Protein AF-A0A2L2XHD7-F1 (afdb_monomer)

Structure (mmCIF, N/CA/C/O backbone):
data_AF-A0A2L2XHD7-F1
#
_entry.id   AF-A0A2L2XHD7-F1
#
loop_
_atom_site.group_PDB
_atom_site.id
_atom_site.type_symbol
_atom_site.label_atom_id
_atom_site.label_alt_id
_atom_site.label_comp_id
_atom_site.label_asym_id
_atom_site.label_entity_id
_atom_site.label_seq_id
_atom_site.pdbx_PDB_ins_code
_atom_site.Cartn_x
_atom_site.Cartn_y
_atom_site.Cartn_z
_atom_site.occupancy
_atom_site.B_iso_or_equiv
_atom_site.auth_seq_id
_atom_site.auth_comp_id
_atom_site.auth_asym_id
_atom_site.auth_atom_id
_atom_site.pdbx_PDB_model_num
ATOM 1 N N . MET A 1 1 ? -25.735 44.513 -2.694 1.00 56.16 1 MET A N 1
ATOM 2 C CA . MET A 1 1 ? -25.206 43.371 -1.917 1.00 56.16 1 MET A CA 1
ATOM 3 C C . MET A 1 1 ? -23.896 42.851 -2.521 1.00 56.16 1 MET A C 1
ATOM 5 O O . MET A 1 1 ? -23.869 41.774 -3.087 1.00 56.16 1 MET A O 1
ATOM 9 N N . LYS A 1 2 ? -22.798 43.617 -2.428 1.00 61.91 2 LYS A N 1
ATOM 10 C CA . LYS A 1 2 ? -21.473 43.243 -2.989 1.00 61.91 2 LYS A CA 1
ATOM 11 C C . LYS A 1 2 ? -20.540 42.572 -1.965 1.00 61.91 2 LYS A C 1
ATOM 13 O O . LYS A 1 2 ? -19.404 42.230 -2.272 1.00 61.91 2 LYS A O 1
ATOM 18 N N . TYR A 1 3 ? -21.004 42.451 -0.722 1.00 63.94 3 TYR A N 1
ATOM 19 C CA . TYR A 1 3 ? -20.239 41.901 0.397 1.00 63.94 3 TYR A CA 1
ATOM 20 C C . TYR A 1 3 ? -20.342 40.370 0.457 1.00 63.94 3 TYR A C 1
ATOM 22 O O . TYR A 1 3 ? -19.353 39.693 0.715 1.00 63.94 3 TYR A O 1
ATOM 30 N N . MET A 1 4 ? -21.507 39.823 0.095 1.00 62.03 4 MET A N 1
ATOM 31 C CA . MET A 1 4 ? -21.753 38.378 0.102 1.00 62.03 4 MET A CA 1
ATOM 32 C C . MET A 1 4 ? -20.974 37.644 -0.998 1.00 62.03 4 MET A C 1
ATOM 34 O O . MET A 1 4 ? -20.493 36.546 -0.751 1.00 62.03 4 MET A O 1
ATOM 38 N N . GLU A 1 5 ? -20.742 38.264 -2.162 1.00 64.56 5 GLU A N 1
ATOM 39 C CA . GLU A 1 5 ? -19.880 37.689 -3.212 1.00 64.56 5 GLU A CA 1
ATOM 40 C C . GLU A 1 5 ? -18.412 37.584 -2.780 1.00 64.56 5 GLU A C 1
ATOM 42 O O . GLU A 1 5 ? -17.729 36.628 -3.138 1.00 64.56 5 GLU A O 1
ATOM 47 N N . LYS A 1 6 ? -17.915 38.540 -1.982 1.00 66.94 6 LYS A N 1
ATOM 48 C CA . LYS A 1 6 ? -16.539 38.501 -1.463 1.00 66.94 6 LYS A CA 1
ATOM 49 C C . LYS A 1 6 ? -16.358 37.368 -0.460 1.00 66.94 6 LYS A C 1
ATOM 51 O O . LYS A 1 6 ? -15.369 36.648 -0.546 1.00 66.94 6 LYS A O 1
ATOM 56 N N . ILE A 1 7 ? -17.335 37.182 0.430 1.00 71.88 7 ILE A N 1
ATOM 57 C CA . ILE A 1 7 ? -17.341 36.064 1.379 1.00 71.88 7 ILE A CA 1
ATOM 58 C C . ILE A 1 7 ? -17.407 34.743 0.613 1.00 71.88 7 ILE A C 1
ATOM 60 O O . ILE A 1 7 ? -16.583 33.869 0.851 1.00 71.88 7 ILE A O 1
ATOM 64 N N . PHE A 1 8 ? -18.306 34.619 -0.368 1.00 62.62 8 PHE A N 1
ATOM 65 C CA . PHE A 1 8 ? -18.425 33.397 -1.165 1.00 62.62 8 PHE A CA 1
ATOM 66 C C . PHE A 1 8 ? -17.130 33.068 -1.917 1.00 62.62 8 PHE A C 1
ATOM 68 O O . PHE A 1 8 ? -16.703 31.919 -1.931 1.00 62.62 8 PHE A O 1
ATOM 75 N N . ARG A 1 9 ? -16.447 34.076 -2.476 1.00 63.53 9 ARG A N 1
ATOM 76 C CA . ARG A 1 9 ? -15.162 33.909 -3.170 1.00 63.53 9 ARG A CA 1
ATOM 77 C C . ARG A 1 9 ? -14.031 33.494 -2.225 1.00 63.53 9 ARG A C 1
ATOM 79 O O . ARG A 1 9 ? -13.195 32.673 -2.592 1.00 63.53 9 ARG A O 1
ATOM 86 N N . GLN A 1 10 ? -14.022 34.029 -1.008 1.00 62.66 10 GLN A N 1
ATOM 87 C CA . GLN A 1 10 ? -13.012 33.724 0.002 1.00 62.66 10 GLN A CA 1
ATOM 88 C C . GLN A 1 10 ? -13.215 32.331 0.612 1.00 62.66 10 GLN A C 1
ATOM 90 O O . GLN A 1 10 ? -12.263 31.563 0.726 1.00 62.66 10 GLN A O 1
ATOM 95 N N . VAL A 1 11 ? -14.460 31.951 0.897 1.00 67.06 11 VAL A N 1
ATOM 96 C CA . VAL A 1 11 ? -14.804 30.608 1.380 1.00 67.06 11 VAL A CA 1
ATOM 97 C C . VAL A 1 11 ? -14.599 29.566 0.273 1.00 67.06 11 VAL A C 1
ATOM 99 O O . VAL A 1 11 ? -14.012 28.522 0.531 1.00 67.06 11 VAL A O 1
ATOM 102 N N . ALA A 1 12 ? -14.944 29.874 -0.983 1.00 67.12 12 ALA A N 1
ATOM 103 C CA . ALA A 1 12 ? -14.640 29.010 -2.127 1.00 67.12 12 ALA A CA 1
ATOM 104 C C . ALA A 1 12 ? -13.128 28.797 -2.316 1.00 67.12 12 ALA A C 1
ATOM 106 O O . ALA A 1 12 ? -12.717 27.686 -2.628 1.00 67.12 12 ALA A O 1
ATOM 107 N N . SER A 1 13 ? -12.291 29.815 -2.067 1.00 59.19 13 SER A N 1
ATOM 108 C CA . SER A 1 13 ? -10.828 29.652 -2.090 1.00 59.19 13 SER A CA 1
ATOM 109 C C . SER A 1 13 ? -10.271 28.842 -0.916 1.00 59.19 13 SER A C 1
ATOM 111 O O . SER A 1 13 ? -9.231 28.216 -1.068 1.00 59.19 13 SER A O 1
ATOM 113 N N . MET A 1 14 ? -10.964 28.811 0.229 1.00 56.47 14 MET A N 1
ATOM 114 C CA . MET A 1 14 ? -10.589 27.967 1.371 1.00 56.47 14 MET A CA 1
ATOM 115 C C . MET A 1 14 ? -11.070 26.517 1.225 1.00 56.47 14 MET A C 1
ATOM 117 O O . MET A 1 14 ? -10.474 25.618 1.807 1.00 56.47 14 MET A O 1
ATOM 121 N N . ILE A 1 15 ? -12.118 26.282 0.430 1.00 58.72 15 ILE A N 1
ATOM 122 C CA . ILE A 1 15 ? -12.615 24.941 0.078 1.00 58.72 15 ILE A CA 1
ATOM 123 C C . ILE A 1 15 ? -11.889 24.388 -1.161 1.00 58.72 15 ILE A C 1
ATOM 125 O O . ILE A 1 15 ? -11.947 23.188 -1.435 1.00 58.72 15 ILE A O 1
ATOM 129 N N . PHE A 1 16 ? -11.158 25.232 -1.898 1.00 49.12 16 PHE A N 1
ATOM 130 C CA . PHE A 1 16 ? -10.293 24.799 -2.989 1.00 49.12 16 PHE A CA 1
ATOM 131 C C . PHE A 1 16 ? -9.056 24.102 -2.414 1.00 49.12 16 PHE A C 1
ATOM 133 O O . PHE A 1 16 ? -7.978 24.681 -2.303 1.00 49.12 16 PHE A O 1
ATOM 140 N N . ILE A 1 17 ? -9.223 22.832 -2.041 1.00 54.72 17 ILE A N 1
ATOM 141 C CA . ILE A 1 17 ? -8.112 21.903 -1.862 1.00 54.72 17 ILE A CA 1
ATOM 142 C C . ILE A 1 17 ? -7.355 21.943 -3.192 1.00 54.72 17 ILE A C 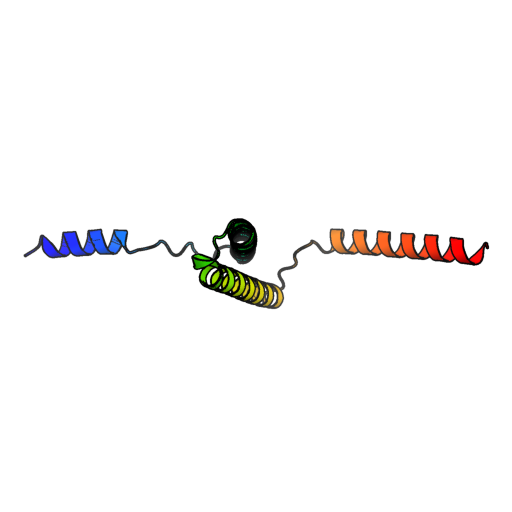1
ATOM 144 O O . ILE A 1 17 ? -7.943 21.576 -4.215 1.00 54.72 17 ILE A O 1
ATOM 148 N N . PRO A 1 18 ? -6.105 22.438 -3.235 1.00 49.41 18 PRO A N 1
ATOM 149 C CA . PRO A 1 18 ? -5.344 22.424 -4.465 1.00 49.41 18 PRO A CA 1
ATOM 150 C C . PRO A 1 18 ? -5.232 20.960 -4.880 1.00 49.41 18 PRO A C 1
ATOM 152 O O . PRO A 1 18 ? -4.551 20.173 -4.223 1.00 49.41 18 PRO A O 1
ATOM 155 N N . GLN A 1 19 ? -5.936 20.581 -5.948 1.00 48.34 19 GLN A N 1
ATOM 156 C CA . GLN A 1 19 ? -5.638 19.356 -6.668 1.00 48.34 19 GLN A CA 1
ATOM 157 C C . GLN A 1 19 ? -4.203 19.532 -7.142 1.00 48.34 19 GLN A C 1
ATOM 159 O O . GLN A 1 19 ? -3.940 20.259 -8.103 1.00 48.34 19 GLN A O 1
ATOM 164 N N . LYS A 1 20 ? -3.266 18.962 -6.375 1.00 49.62 20 LYS A N 1
ATOM 165 C CA . LYS A 1 20 ? -1.849 18.927 -6.717 1.00 49.62 20 LYS A CA 1
ATOM 166 C C . LYS A 1 20 ? -1.820 18.403 -8.154 1.00 49.62 20 LYS A C 1
ATOM 168 O O . LYS A 1 20 ? -2.473 17.387 -8.417 1.00 49.62 20 LYS A O 1
ATOM 173 N N . PRO A 1 21 ? -1.215 19.142 -9.098 1.00 48.25 21 PRO A N 1
ATOM 174 C CA . PRO A 1 21 ? -1.287 18.771 -10.500 1.00 48.25 21 PRO A CA 1
ATOM 175 C C . PRO A 1 21 ? -0.812 17.321 -10.647 1.00 48.25 21 PRO A C 1
ATOM 177 O O . PRO A 1 21 ? -0.049 16.828 -9.817 1.00 48.25 21 PRO A O 1
ATOM 180 N N . VAL A 1 22 ? -1.315 16.632 -11.671 1.00 53.06 22 VAL A N 1
ATOM 181 C CA . VAL A 1 22 ? -1.143 15.195 -11.988 1.00 53.06 22 VAL A CA 1
ATOM 182 C C . VAL A 1 22 ? 0.330 14.839 -12.308 1.00 53.06 22 VAL A C 1
ATOM 184 O O . VAL A 1 22 ? 0.624 13.985 -13.131 1.00 53.06 22 VAL A O 1
ATOM 187 N N . THR A 1 23 ? 1.291 15.546 -11.720 1.00 58.03 23 THR A N 1
ATOM 188 C CA . THR A 1 23 ? 2.638 15.745 -12.243 1.00 58.03 23 THR A CA 1
ATOM 189 C C . THR A 1 23 ? 3.641 14.672 -11.872 1.00 58.03 23 THR A C 1
ATOM 191 O O . THR A 1 23 ? 4.751 14.755 -12.370 1.00 58.03 23 THR A O 1
ATOM 194 N N . ASP A 1 24 ? 3.286 13.641 -11.104 1.00 79.12 24 ASP A N 1
ATOM 195 C CA . ASP A 1 24 ? 4.070 12.404 -11.127 1.00 79.12 24 ASP A CA 1
ATOM 196 C C . ASP A 1 24 ? 3.254 11.223 -10.583 1.00 79.12 24 ASP A C 1
ATOM 198 O O . ASP A 1 24 ? 2.902 11.164 -9.400 1.00 79.12 24 ASP A O 1
ATOM 202 N N . LEU A 1 25 ? 2.926 10.268 -11.456 1.00 84.94 25 LEU A N 1
ATOM 203 C CA . LEU A 1 25 ? 2.256 9.033 -11.055 1.00 84.94 25 LEU A CA 1
ATOM 204 C C . LEU A 1 25 ? 3.105 8.255 -10.039 1.00 84.94 25 LEU A C 1
ATOM 206 O O . LEU A 1 25 ? 2.543 7.623 -9.145 1.00 84.94 25 LEU A O 1
ATOM 210 N N . LEU A 1 26 ? 4.437 8.346 -10.122 1.00 85.94 26 LEU A N 1
ATOM 211 C CA . LEU A 1 26 ? 5.340 7.728 -9.151 1.00 85.94 26 LEU A CA 1
ATOM 212 C C . LEU A 1 26 ? 5.225 8.391 -7.780 1.00 85.94 26 LEU A C 1
ATOM 214 O O . LEU A 1 26 ? 5.130 7.686 -6.778 1.00 85.94 26 LEU A O 1
ATOM 218 N N . TYR A 1 27 ? 5.135 9.721 -7.728 1.00 87.81 27 TYR A N 1
ATOM 219 C CA . TYR A 1 27 ? 4.891 10.439 -6.476 1.00 87.81 27 TYR A CA 1
ATOM 220 C C . TYR A 1 27 ? 3.579 9.994 -5.818 1.00 87.81 27 TYR A C 1
ATOM 222 O O . TYR A 1 27 ? 3.546 9.718 -4.624 1.00 87.81 27 TYR A O 1
ATOM 230 N N . MET A 1 28 ? 2.500 9.839 -6.592 1.00 89.38 28 MET A N 1
ATOM 231 C CA . MET A 1 28 ? 1.228 9.340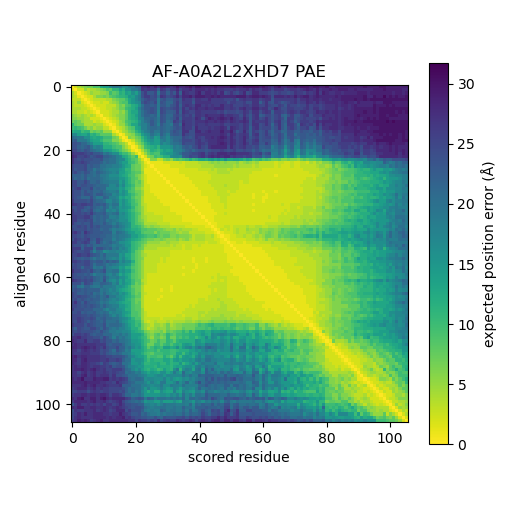 -6.053 1.00 89.38 28 MET A CA 1
ATOM 232 C C . MET A 1 28 ? 1.322 7.902 -5.527 1.00 89.38 28 MET A C 1
ATOM 234 O O . MET A 1 28 ? 0.729 7.580 -4.496 1.00 89.38 28 MET A O 1
ATOM 238 N N . VAL A 1 29 ? 2.039 7.031 -6.243 1.00 91.50 29 VAL A N 1
ATOM 239 C CA . VAL A 1 29 ? 2.300 5.650 -5.811 1.00 91.50 29 VAL A CA 1
ATOM 240 C C . VAL A 1 29 ? 3.057 5.651 -4.484 1.00 91.50 29 VAL A C 1
ATOM 242 O O . VAL A 1 29 ? 2.701 4.889 -3.584 1.00 91.50 29 VAL A O 1
ATOM 245 N N . GLU A 1 30 ? 4.052 6.524 -4.343 1.00 90.94 30 GLU A N 1
ATOM 246 C CA . GLU A 1 30 ? 4.870 6.635 -3.139 1.00 90.94 30 GLU A CA 1
ATOM 247 C C . GLU A 1 30 ? 4.079 7.181 -1.944 1.00 90.94 30 GLU A C 1
ATOM 249 O O . GLU A 1 30 ? 4.109 6.596 -0.862 1.00 90.94 30 GLU A O 1
ATOM 254 N N . GLU A 1 31 ? 3.273 8.223 -2.140 1.00 92.31 31 GLU A N 1
ATOM 255 C CA . GLU A 1 31 ? 2.363 8.730 -1.106 1.00 92.31 31 GLU A CA 1
ATOM 256 C C . GLU A 1 31 ? 1.357 7.655 -0.661 1.00 92.31 31 GLU A C 1
ATOM 258 O O . GLU A 1 31 ? 1.151 7.449 0.536 1.00 92.31 31 GLU A O 1
ATOM 263 N N . CYS A 1 32 ? 0.778 6.890 -1.596 1.00 93.50 32 CYS A N 1
ATOM 264 C CA . CYS A 1 32 ? -0.099 5.766 -1.244 1.00 93.50 32 CYS A CA 1
ATOM 265 C C . CYS A 1 32 ? 0.641 4.661 -0.481 1.00 93.50 32 CYS A C 1
ATOM 267 O O . CYS A 1 32 ? 0.083 4.074 0.449 1.00 93.50 32 CYS A O 1
ATOM 269 N N . ARG A 1 33 ? 1.905 4.390 -0.827 1.00 93.88 33 ARG A N 1
ATOM 270 C CA . ARG A 1 33 ? 2.756 3.441 -0.098 1.00 93.88 33 ARG A CA 1
ATOM 271 C C . ARG A 1 33 ? 2.963 3.901 1.347 1.00 93.88 33 ARG A C 1
ATOM 273 O O . ARG A 1 33 ? 2.825 3.095 2.269 1.00 93.88 33 ARG A O 1
ATOM 280 N N . HIS A 1 34 ? 3.253 5.185 1.552 1.00 95.19 34 HIS A N 1
ATOM 281 C CA . HIS A 1 34 ? 3.378 5.783 2.879 1.00 95.19 34 HIS A CA 1
ATOM 282 C C . HIS A 1 34 ? 2.066 5.726 3.664 1.00 95.19 34 HIS A C 1
ATOM 284 O O . HIS A 1 34 ? 2.078 5.318 4.825 1.00 95.19 34 HIS A O 1
ATOM 290 N N . ALA A 1 35 ? 0.938 6.059 3.035 1.00 93.81 35 ALA A N 1
ATOM 291 C CA . ALA A 1 35 ? -0.379 5.981 3.660 1.00 93.81 35 ALA A CA 1
ATOM 292 C C . ALA A 1 35 ? -0.716 4.550 4.108 1.00 93.81 35 ALA A C 1
ATOM 294 O O . ALA A 1 35 ? -1.202 4.347 5.221 1.00 93.81 35 ALA A O 1
ATOM 295 N N . TRP A 1 36 ? -0.390 3.544 3.290 1.00 95.31 36 TRP A N 1
ATOM 296 C CA . TRP A 1 36 ? -0.584 2.143 3.657 1.00 95.31 36 TRP A CA 1
ATOM 297 C C . TRP A 1 36 ? 0.305 1.724 4.835 1.00 95.31 36 TRP A C 1
ATOM 299 O O . TRP A 1 36 ? -0.167 1.072 5.764 1.00 95.31 36 TRP A O 1
ATOM 309 N N . GLN A 1 37 ? 1.577 2.135 4.847 1.00 96.25 37 GLN A N 1
ATOM 310 C CA . GLN A 1 37 ? 2.473 1.889 5.983 1.00 96.25 37 GLN A CA 1
ATOM 311 C C . GLN A 1 37 ? 2.004 2.580 7.263 1.00 96.25 37 GLN A C 1
ATOM 313 O O . GLN A 1 37 ? 2.127 2.009 8.344 1.00 96.25 37 GLN A O 1
ATOM 318 N N . TYR A 1 38 ? 1.466 3.792 7.149 1.00 95.31 38 TYR A N 1
ATOM 319 C CA . TYR A 1 38 ? 0.898 4.506 8.282 1.00 95.31 38 TYR A CA 1
ATOM 320 C C . TYR A 1 38 ? -0.322 3.770 8.838 1.00 95.31 38 TYR A C 1
ATOM 322 O O . TYR A 1 38 ? -0.370 3.518 10.035 1.00 95.31 38 TYR A O 1
ATOM 330 N N . ALA A 1 39 ? -1.241 3.328 7.974 1.00 94.31 39 ALA A N 1
ATOM 331 C CA . ALA A 1 39 ? -2.404 2.542 8.385 1.00 94.31 39 ALA A CA 1
ATOM 332 C C . ALA A 1 39 ? -2.016 1.217 9.069 1.00 94.31 39 ALA A C 1
ATOM 334 O O . ALA A 1 39 ? -2.685 0.805 10.009 1.00 94.31 39 ALA A O 1
ATOM 335 N N . LYS A 1 40 ? -0.913 0.571 8.654 1.00 95.50 40 LYS A N 1
ATOM 336 C CA . LYS A 1 40 ? -0.370 -0.608 9.358 1.00 95.50 40 LYS A CA 1
ATOM 337 C C . LYS A 1 40 ? 0.086 -0.268 10.776 1.00 95.50 40 LYS A C 1
ATOM 339 O O . LYS A 1 40 ? -0.306 -0.942 11.714 1.00 95.50 40 LYS A O 1
ATOM 344 N N . LYS A 1 41 ? 0.859 0.808 10.939 1.00 95.44 41 LYS A N 1
ATOM 345 C CA . LYS A 1 41 ? 1.306 1.255 12.269 1.00 95.44 41 LYS A CA 1
ATOM 346 C C . LYS A 1 41 ? 0.141 1.676 13.161 1.00 95.44 41 LYS A C 1
ATOM 348 O O . LYS A 1 41 ? 0.173 1.455 14.362 1.00 95.44 41 LYS A O 1
ATOM 353 N N . GLU A 1 42 ? -0.863 2.315 12.572 1.00 94.00 42 GLU A N 1
ATOM 354 C CA . GLU A 1 42 ? -2.087 2.701 13.268 1.00 94.00 42 GLU A CA 1
ATOM 355 C C . GLU A 1 42 ? -2.859 1.464 13.724 1.00 94.00 42 GLU A C 1
ATOM 357 O O . GLU A 1 42 ? -3.323 1.451 14.854 1.00 94.00 42 GLU A O 1
ATOM 362 N N . PHE A 1 43 ? -2.913 0.404 12.910 1.00 94.50 43 PHE A N 1
ATOM 363 C CA . PHE A 1 43 ? -3.506 -0.880 13.296 1.00 94.50 43 PHE A CA 1
ATOM 364 C C . PHE A 1 43 ? -2.780 -1.510 14.489 1.00 94.50 43 PHE A C 1
ATOM 366 O O . PHE A 1 43 ? -3.435 -1.975 15.416 1.00 94.50 43 PHE A O 1
ATOM 373 N N . ASP A 1 44 ? -1.447 -1.455 14.509 1.00 94.31 44 ASP A N 1
ATOM 374 C CA . ASP A 1 44 ? -0.643 -1.997 15.613 1.00 94.31 44 ASP A CA 1
ATOM 375 C C . ASP A 1 44 ? -0.863 -1.255 16.949 1.00 94.31 44 ASP A C 1
ATOM 377 O O . ASP A 1 44 ? -0.632 -1.823 18.014 1.00 94.31 44 ASP A O 1
ATOM 381 N N . MET A 1 45 ? -1.291 0.013 16.907 1.00 93.38 45 MET A N 1
ATOM 382 C CA . MET A 1 45 ? -1.499 0.876 18.084 1.00 93.38 45 MET A CA 1
ATOM 383 C C . MET A 1 45 ? -2.981 1.164 18.377 1.00 93.38 45 MET A C 1
ATOM 385 O O . MET A 1 45 ? -3.293 1.993 19.229 1.00 93.38 45 MET A O 1
ATOM 389 N N . CYS A 1 46 ? -3.890 0.536 17.636 1.00 93.12 46 CYS A N 1
ATOM 390 C CA . CYS A 1 46 ? -5.317 0.829 17.646 1.00 93.12 46 CYS A CA 1
ATOM 391 C C . CYS A 1 46 ? -6.036 0.129 18.807 1.00 93.12 46 CYS A C 1
ATOM 393 O O . CYS A 1 46 ? -5.866 -1.069 19.027 1.00 93.12 46 CYS A O 1
ATOM 395 N N . ASP A 1 47 ? -6.921 0.862 19.485 1.00 93.44 47 ASP A N 1
ATOM 396 C CA . ASP A 1 47 ? -7.834 0.299 20.480 1.00 93.44 47 ASP A CA 1
ATOM 397 C C . ASP A 1 47 ? -8.921 -0.569 19.830 1.00 93.44 47 ASP A C 1
ATOM 399 O O . ASP A 1 47 ? -9.294 -0.391 18.668 1.00 93.44 47 ASP A O 1
ATOM 403 N N . GLN A 1 48 ? -9.492 -1.490 20.604 1.00 91.75 48 GLN A N 1
ATOM 404 C CA . GLN A 1 48 ? -10.470 -2.460 20.106 1.00 91.75 48 GLN A CA 1
ATOM 405 C C . GLN A 1 48 ? -11.740 -1.807 19.526 1.00 91.75 48 GLN A C 1
ATOM 407 O O . GLN A 1 48 ? -12.361 -2.369 18.631 1.00 91.75 48 GLN A O 1
ATOM 412 N N . GLU A 1 49 ? -12.098 -0.603 19.977 1.00 94.56 49 GLU A N 1
ATOM 413 C CA . GLU A 1 49 ? -13.251 0.154 19.468 1.00 94.56 49 GLU A CA 1
ATOM 414 C C . GLU A 1 49 ? -13.016 0.757 18.073 1.00 94.56 49 GLU A C 1
ATOM 416 O O . GLU A 1 49 ? -13.970 1.001 17.336 1.00 94.56 49 GLU A O 1
ATOM 421 N N . MET A 1 50 ? -11.756 0.985 17.683 1.00 92.75 50 MET A N 1
ATOM 422 C CA . MET A 1 50 ? -11.402 1.581 16.388 1.00 92.75 50 MET A CA 1
ATOM 423 C C . MET A 1 50 ? -10.914 0.560 15.358 1.00 92.75 50 MET A C 1
ATOM 425 O O . MET A 1 50 ? -10.652 0.930 14.210 1.00 92.75 50 MET A O 1
ATOM 429 N N . VAL A 1 51 ? -10.835 -0.723 15.725 1.00 94.56 51 VAL A N 1
ATOM 430 C CA . VAL A 1 51 ? -10.247 -1.768 14.877 1.00 94.56 51 VAL A CA 1
ATOM 431 C C . VAL A 1 51 ? -10.925 -1.854 13.511 1.00 94.56 51 VAL A C 1
ATOM 433 O O . VAL A 1 51 ? -10.240 -1.883 12.490 1.00 94.56 51 VAL A O 1
ATOM 436 N N . ASP A 1 52 ? -12.256 -1.781 13.462 1.00 95.62 52 ASP A N 1
ATOM 437 C CA . ASP A 1 52 ? -13.017 -1.869 12.213 1.00 95.62 52 ASP A CA 1
ATOM 438 C C . ASP A 1 52 ? -12.713 -0.695 11.276 1.00 95.62 52 ASP A C 1
ATOM 440 O O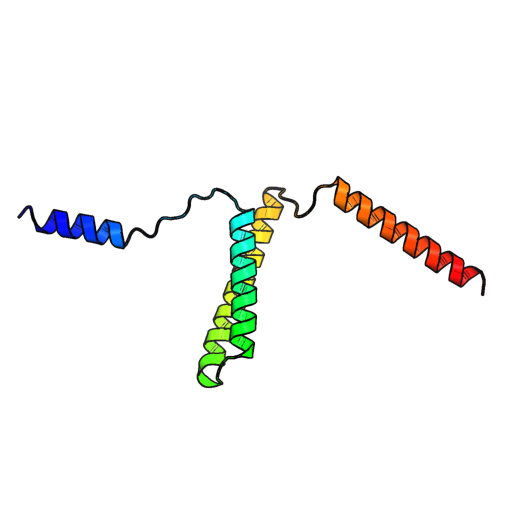 . ASP A 1 52 ? -12.538 -0.871 10.065 1.00 95.62 52 ASP A O 1
ATOM 444 N N . TYR A 1 53 ? -12.593 0.509 11.840 1.00 94.75 53 TYR A N 1
ATOM 445 C CA . TYR A 1 53 ? -12.234 1.705 11.086 1.00 94.75 53 TYR A CA 1
ATOM 446 C C . TYR A 1 53 ? -10.815 1.597 10.519 1.00 94.75 53 TYR A C 1
ATOM 448 O O . TYR A 1 53 ? -10.593 1.872 9.335 1.00 94.75 53 TYR A O 1
ATOM 456 N N . VAL A 1 54 ? -9.853 1.161 11.333 1.00 95.44 54 VAL A N 1
ATOM 457 C CA . VAL A 1 54 ? -8.458 1.055 10.900 1.00 95.44 54 VAL A CA 1
ATOM 458 C C . VAL A 1 54 ? -8.279 -0.070 9.877 1.00 95.44 54 VAL A C 1
ATOM 460 O O . VAL A 1 54 ? -7.574 0.120 8.885 1.00 95.44 54 VAL A O 1
ATOM 463 N N . VAL A 1 55 ? -8.988 -1.194 10.024 1.00 96.06 55 VAL A N 1
ATOM 464 C CA . VAL A 1 55 ? -9.039 -2.267 9.015 1.00 96.06 55 VAL A CA 1
ATOM 465 C C . VAL A 1 55 ? -9.622 -1.754 7.699 1.00 96.06 55 VAL A C 1
ATOM 467 O O . VAL A 1 55 ? -9.064 -2.016 6.629 1.00 96.06 55 VAL A O 1
ATOM 470 N N . PHE A 1 56 ? -10.712 -0.983 7.742 1.00 96.12 56 PHE A N 1
ATOM 471 C CA . PHE A 1 56 ? -11.268 -0.359 6.542 1.00 96.12 56 PHE A CA 1
ATOM 472 C C . PHE A 1 56 ? -10.253 0.575 5.867 1.00 96.12 56 PHE A C 1
ATOM 474 O O . PHE A 1 56 ? -10.032 0.477 4.658 1.00 96.12 56 PHE A O 1
ATOM 481 N N . LYS A 1 57 ? -9.590 1.439 6.644 1.00 94.25 57 LYS A N 1
ATOM 482 C CA . LYS A 1 57 ? -8.563 2.372 6.157 1.00 94.25 57 LYS A CA 1
ATOM 483 C C . LYS A 1 57 ? -7.378 1.639 5.526 1.00 94.25 57 LYS A C 1
ATOM 485 O O . LYS A 1 57 ? -6.928 2.021 4.445 1.00 94.25 57 LYS A O 1
ATOM 490 N N . LEU A 1 58 ? -6.914 0.563 6.158 1.00 95.81 58 LEU A N 1
ATOM 491 C CA . LEU A 1 58 ? -5.840 -0.290 5.658 1.00 95.81 58 LEU A CA 1
ATOM 492 C C . LEU A 1 58 ? -6.198 -0.904 4.296 1.00 95.81 58 LEU A C 1
ATOM 494 O O . LEU A 1 58 ? -5.432 -0.769 3.340 1.00 95.81 58 LEU A O 1
ATOM 498 N N . ASN A 1 59 ? -7.386 -1.507 4.193 1.00 96.44 59 ASN A N 1
ATOM 499 C CA . ASN A 1 59 ? -7.892 -2.116 2.960 1.00 96.44 59 ASN A CA 1
ATOM 500 C C . ASN A 1 59 ? -8.098 -1.083 1.843 1.00 96.44 59 ASN A C 1
ATOM 502 O O . ASN A 1 59 ? -7.819 -1.352 0.671 1.00 96.44 59 ASN A O 1
ATOM 506 N N . ALA A 1 60 ? -8.593 0.107 2.186 1.00 95.25 60 ALA A N 1
ATOM 507 C CA . ALA A 1 60 ? -8.770 1.195 1.234 1.00 95.25 60 ALA A CA 1
ATOM 508 C C . ALA A 1 60 ? -7.420 1.661 0.665 1.00 95.25 60 ALA A C 1
ATOM 510 O O . ALA A 1 60 ? -7.278 1.756 -0.557 1.00 95.25 60 ALA A O 1
ATOM 511 N N . ALA A 1 61 ? -6.423 1.882 1.528 1.00 94.69 61 ALA A N 1
ATOM 512 C CA . ALA A 1 61 ? -5.076 2.285 1.124 1.00 94.69 61 ALA A CA 1
ATOM 513 C C . ALA A 1 61 ? -4.395 1.222 0.246 1.00 94.69 61 ALA A C 1
ATOM 515 O O . ALA A 1 61 ? -3.798 1.554 -0.778 1.00 94.69 61 ALA A O 1
ATOM 516 N N . GLU A 1 62 ? -4.543 -0.062 0.588 1.00 95.00 62 GLU A N 1
ATOM 517 C CA . GLU A 1 62 ? -4.032 -1.165 -0.230 1.00 95.00 62 GLU A CA 1
ATOM 518 C C . GLU A 1 62 ? -4.650 -1.158 -1.635 1.00 95.00 62 GLU A C 1
ATOM 520 O O . GLU A 1 62 ? -3.932 -1.181 -2.638 1.00 95.00 62 GLU A O 1
ATOM 525 N N . ARG A 1 63 ? -5.983 -1.071 -1.737 1.00 95.75 63 ARG A N 1
ATOM 526 C CA . ARG A 1 63 ? -6.680 -1.052 -3.035 1.00 95.75 63 ARG A CA 1
ATOM 527 C C . ARG A 1 63 ? -6.277 0.148 -3.887 1.00 95.75 63 ARG A C 1
ATOM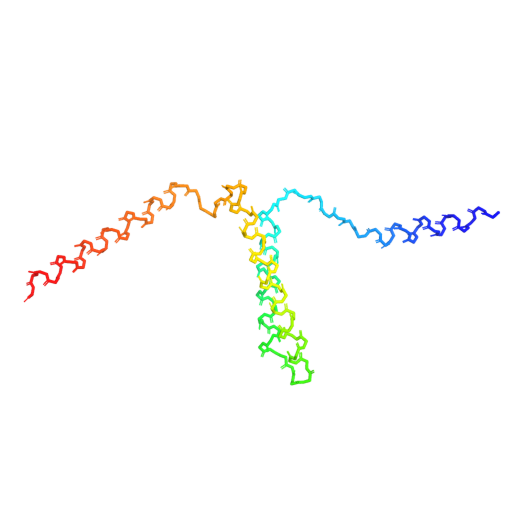 529 O O . ARG A 1 63 ? -6.087 -0.004 -5.095 1.00 95.75 63 ARG A O 1
ATOM 536 N N . GLN A 1 64 ? -6.122 1.321 -3.274 1.00 94.25 64 GLN A N 1
ATOM 537 C CA . GLN A 1 64 ? -5.640 2.523 -3.956 1.00 94.25 64 GLN A CA 1
ATOM 538 C C . GLN A 1 64 ? -4.217 2.331 -4.489 1.00 94.25 64 GLN A C 1
ATOM 540 O O . GLN A 1 64 ? -3.964 2.590 -5.668 1.00 94.25 64 GLN A O 1
ATOM 545 N N . TYR A 1 65 ? -3.312 1.803 -3.664 1.00 94.06 65 TYR A N 1
ATOM 546 C CA . TYR A 1 65 ? -1.939 1.509 -4.065 1.00 94.06 65 TYR A CA 1
ATOM 547 C C . TYR A 1 65 ? -1.888 0.521 -5.242 1.00 94.06 65 TYR A C 1
ATOM 549 O O . TYR A 1 65 ? -1.231 0.786 -6.250 1.00 94.06 65 TYR A O 1
ATOM 557 N N . MET A 1 66 ? -2.657 -0.571 -5.181 1.00 94.31 66 MET A N 1
ATOM 558 C CA . MET A 1 66 ? -2.733 -1.561 -6.264 1.00 94.31 66 MET A CA 1
ATOM 559 C C . MET A 1 66 ? -3.276 -0.970 -7.570 1.00 94.31 66 MET A C 1
ATOM 561 O O . MET A 1 66 ? -2.765 -1.284 -8.650 1.00 94.31 66 MET A O 1
ATOM 565 N N . ALA A 1 67 ? -4.279 -0.091 -7.491 1.00 94.12 67 ALA A N 1
ATOM 566 C CA . ALA A 1 67 ? -4.832 0.592 -8.657 1.00 94.12 67 ALA A CA 1
ATOM 567 C C . ALA A 1 67 ? -3.806 1.528 -9.316 1.00 94.12 67 ALA A C 1
ATOM 569 O O . ALA A 1 67 ? -3.665 1.519 -10.543 1.00 94.12 67 ALA A O 1
ATOM 570 N N . LEU A 1 68 ? -3.049 2.289 -8.519 1.00 92.62 68 LEU A N 1
ATOM 571 C CA . LEU A 1 68 ? -1.994 3.168 -9.027 1.00 92.62 68 LEU A CA 1
ATOM 572 C C . LEU A 1 68 ? -0.831 2.380 -9.629 1.00 92.62 68 LEU A C 1
ATOM 574 O O . LEU A 1 68 ? -0.357 2.736 -10.705 1.00 92.62 68 LEU A O 1
ATOM 578 N N . LEU A 1 69 ? -0.431 1.262 -9.019 1.00 92.19 69 LEU A N 1
ATOM 579 C CA . LEU A 1 69 ? 0.562 0.363 -9.608 1.00 92.19 69 LEU A CA 1
ATOM 580 C C . LEU A 1 69 ? 0.090 -0.224 -10.942 1.00 92.19 69 LEU A C 1
ATOM 582 O O . LEU A 1 69 ? 0.867 -0.319 -11.891 1.00 92.19 69 LEU A O 1
ATOM 586 N N . ALA A 1 70 ? -1.181 -0.619 -11.040 1.00 91.69 70 ALA A N 1
ATOM 587 C CA . ALA A 1 70 ? -1.744 -1.103 -12.296 1.00 91.69 70 ALA A CA 1
ATOM 588 C C . ALA A 1 70 ? -1.732 -0.013 -13.377 1.00 91.69 70 ALA A C 1
ATOM 590 O O . ALA A 1 70 ? -1.427 -0.309 -14.531 1.00 91.69 70 ALA A O 1
ATOM 591 N N . LYS A 1 71 ? -2.017 1.240 -13.004 1.00 90.94 71 LYS A N 1
ATOM 592 C CA . LYS A 1 71 ? -1.909 2.393 -13.902 1.00 90.94 71 LYS A CA 1
ATOM 593 C C . LYS A 1 71 ? -0.459 2.630 -14.341 1.00 90.94 71 LYS A C 1
ATOM 595 O O . LYS A 1 71 ? -0.209 2.700 -15.538 1.00 90.94 71 LYS A O 1
ATOM 600 N N . ALA A 1 72 ? 0.490 2.632 -13.406 1.00 89.94 72 ALA A N 1
ATOM 601 C CA . ALA A 1 72 ? 1.912 2.828 -13.690 1.00 89.94 72 ALA A CA 1
ATOM 602 C C . ALA A 1 72 ? 2.458 1.765 -14.655 1.00 89.94 72 ALA A C 1
ATOM 604 O O . ALA A 1 72 ? 3.157 2.094 -15.610 1.00 89.94 72 ALA A O 1
ATOM 605 N N . ARG A 1 73 ? 2.047 0.500 -14.481 1.00 88.00 73 ARG A N 1
ATOM 606 C CA . ARG A 1 73 ? 2.388 -0.587 -15.413 1.00 88.00 73 ARG A CA 1
ATOM 607 C C . ARG A 1 73 ? 1.844 -0.359 -16.823 1.00 88.00 73 ARG A C 1
ATOM 609 O O . ARG A 1 73 ? 2.546 -0.655 -17.784 1.00 88.00 73 ARG A O 1
ATOM 616 N N . ARG A 1 74 ? 0.616 0.156 -16.965 1.00 89.12 74 ARG A N 1
ATOM 617 C CA . ARG A 1 74 ? 0.034 0.480 -18.283 1.00 89.12 74 ARG A CA 1
ATOM 618 C C . ARG A 1 74 ? 0.760 1.636 -18.965 1.00 89.12 74 ARG A C 1
ATOM 620 O O . ARG A 1 74 ? 0.866 1.636 -20.182 1.00 89.12 74 ARG A O 1
ATOM 627 N N . GLU A 1 75 ? 1.269 2.584 -18.185 1.00 88.25 75 GLU A N 1
ATOM 628 C CA . GLU A 1 75 ? 2.070 3.712 -18.676 1.00 88.25 75 GLU A CA 1
ATOM 629 C C . GLU A 1 75 ? 3.541 3.333 -18.936 1.00 88.25 75 GLU A C 1
ATOM 631 O O . GLU A 1 75 ? 4.325 4.167 -19.377 1.00 88.25 75 GLU A O 1
ATOM 636 N N . GLY A 1 76 ? 3.927 2.072 -18.702 1.00 85.00 76 GLY A N 1
ATOM 637 C CA . GLY A 1 76 ? 5.287 1.585 -18.937 1.00 85.00 76 GLY A CA 1
ATOM 638 C C . GLY A 1 76 ? 6.305 2.049 -17.893 1.00 85.00 76 GLY A C 1
ATOM 639 O O . GLY A 1 76 ? 7.506 1.866 -18.091 1.00 85.00 76 GLY A O 1
ATOM 640 N N . LEU A 1 77 ? 5.849 2.618 -16.774 1.00 83.44 77 LEU A N 1
ATOM 641 C CA . LEU A 1 77 ? 6.719 3.016 -15.675 1.00 83.44 77 LEU A CA 1
ATOM 642 C C . LEU A 1 77 ? 7.272 1.764 -14.985 1.00 83.44 77 LEU A C 1
ATOM 644 O O . LEU A 1 77 ? 6.524 0.896 -14.525 1.00 83.44 77 LEU A O 1
ATOM 648 N N . LYS A 1 78 ? 8.600 1.678 -14.907 1.00 79.00 78 LYS A N 1
ATOM 649 C CA . LYS A 1 78 ? 9.323 0.608 -14.215 1.00 79.00 78 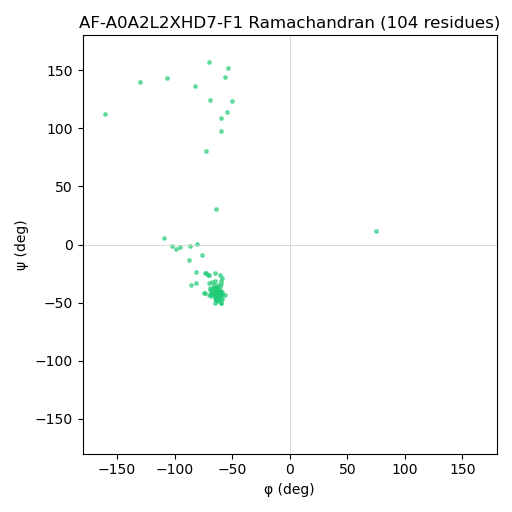LYS A CA 1
ATOM 650 C C . LYS A 1 78 ? 9.915 1.146 -12.917 1.00 79.00 78 LYS A C 1
ATOM 652 O O . LYS A 1 78 ? 10.396 2.271 -12.872 1.00 79.00 78 LYS A O 1
ATOM 657 N N . ALA A 1 79 ? 9.909 0.316 -11.876 1.00 72.12 79 ALA A N 1
ATOM 658 C CA . ALA A 1 79 ? 10.490 0.667 -10.579 1.00 72.12 79 ALA A CA 1
ATOM 659 C C . ALA A 1 79 ? 12.027 0.754 -10.613 1.00 72.12 79 ALA A C 1
ATOM 661 O O . ALA A 1 79 ? 12.618 1.475 -9.817 1.00 72.12 79 ALA A O 1
ATOM 662 N N . TRP A 1 80 ? 12.667 0.029 -11.534 1.00 74.69 80 TRP A N 1
ATOM 663 C CA . TRP A 1 80 ? 14.119 -0.047 -11.660 1.00 74.69 80 TRP A CA 1
ATOM 664 C C . TRP A 1 80 ? 14.518 0.214 -13.114 1.00 74.69 80 TRP A C 1
ATOM 666 O O . TRP A 1 80 ? 13.850 -0.304 -14.016 1.00 74.69 80 TRP A O 1
ATOM 676 N N . PRO A 1 81 ? 15.607 0.960 -13.361 1.00 75.12 81 PRO A N 1
ATOM 677 C CA . PRO A 1 81 ? 16.248 1.001 -14.667 1.00 75.12 81 PRO A CA 1
ATOM 678 C C . PRO A 1 81 ? 16.649 -0.408 -15.120 1.00 75.12 81 PRO A C 1
ATOM 680 O O . PRO A 1 81 ? 17.081 -1.231 -14.306 1.00 75.12 81 PRO A O 1
ATOM 683 N N . ASP A 1 82 ? 16.554 -0.676 -16.424 1.00 80.00 82 ASP A N 1
ATOM 684 C CA . ASP A 1 82 ? 16.839 -2.000 -16.996 1.00 80.00 82 ASP A CA 1
ATOM 685 C C . ASP A 1 82 ? 18.276 -2.473 -16.700 1.00 80.00 82 ASP A C 1
ATOM 687 O O . ASP A 1 82 ? 18.525 -3.665 -16.529 1.00 80.00 82 ASP A O 1
ATOM 691 N N . GLU A 1 83 ? 19.212 -1.535 -16.544 1.00 79.06 83 GLU A N 1
ATOM 692 C CA . GLU A 1 83 ? 20.604 -1.801 -16.170 1.00 79.06 83 GLU A CA 1
ATOM 693 C C . GLU A 1 83 ? 20.731 -2.441 -14.778 1.00 79.06 83 GLU A C 1
ATOM 695 O O . GLU A 1 83 ? 21.476 -3.408 -14.597 1.00 79.06 83 GLU A O 1
ATOM 700 N N . ILE A 1 84 ? 19.961 -1.947 -13.803 1.00 78.44 84 ILE A N 1
ATOM 701 C CA . ILE A 1 84 ? 19.969 -2.453 -12.424 1.00 78.44 84 ILE A CA 1
ATOM 702 C C . ILE A 1 84 ? 19.266 -3.813 -12.363 1.00 78.44 84 ILE A C 1
ATOM 704 O O . ILE A 1 84 ? 19.769 -4.744 -11.731 1.00 78.44 84 ILE A O 1
ATOM 708 N N . ALA A 1 85 ? 18.147 -3.965 -13.079 1.00 76.25 85 ALA A N 1
ATOM 709 C CA . ALA A 1 85 ? 17.436 -5.239 -13.177 1.00 76.25 85 ALA A CA 1
ATOM 710 C C . ALA A 1 85 ? 18.310 -6.335 -13.817 1.00 76.25 85 ALA A C 1
ATOM 712 O O . ALA A 1 85 ? 18.355 -7.469 -13.333 1.00 76.25 85 ALA A O 1
ATOM 713 N N . ALA A 1 86 ? 19.066 -5.990 -14.865 1.00 76.25 86 ALA A N 1
ATOM 714 C CA . ALA A 1 86 ? 19.998 -6.908 -15.510 1.00 76.25 86 ALA A CA 1
ATOM 715 C C . ALA A 1 86 ? 21.166 -7.301 -14.591 1.00 76.25 86 ALA A C 1
ATOM 717 O O . ALA A 1 86 ? 21.594 -8.457 -14.607 1.00 76.25 86 ALA A O 1
ATOM 718 N N . ALA A 1 87 ? 21.681 -6.374 -13.779 1.00 80.00 87 ALA A N 1
ATOM 719 C CA . ALA A 1 87 ? 22.741 -6.667 -12.817 1.00 80.00 87 ALA A CA 1
ATOM 720 C C . ALA A 1 87 ? 22.279 -7.653 -11.728 1.00 80.00 87 ALA A C 1
ATOM 722 O O . ALA A 1 87 ? 22.987 -8.623 -11.450 1.00 80.00 87 ALA A O 1
ATOM 723 N N . ALA A 1 88 ? 21.074 -7.463 -11.180 1.00 76.00 88 ALA A N 1
ATOM 724 C CA . ALA A 1 88 ? 20.490 -8.369 -10.188 1.00 76.00 88 ALA A CA 1
ATOM 725 C C . ALA A 1 88 ? 20.294 -9.792 -10.749 1.00 76.00 88 ALA A C 1
ATOM 727 O O . ALA A 1 88 ? 20.704 -10.772 -10.127 1.00 76.00 88 ALA A O 1
ATOM 728 N N . ALA A 1 89 ? 19.773 -9.914 -11.975 1.00 77.31 89 ALA A N 1
ATOM 729 C CA . ALA A 1 89 ? 19.582 -11.213 -12.625 1.00 77.31 89 ALA A CA 1
ATOM 730 C C . ALA A 1 89 ? 20.906 -11.970 -12.858 1.00 77.31 89 ALA A C 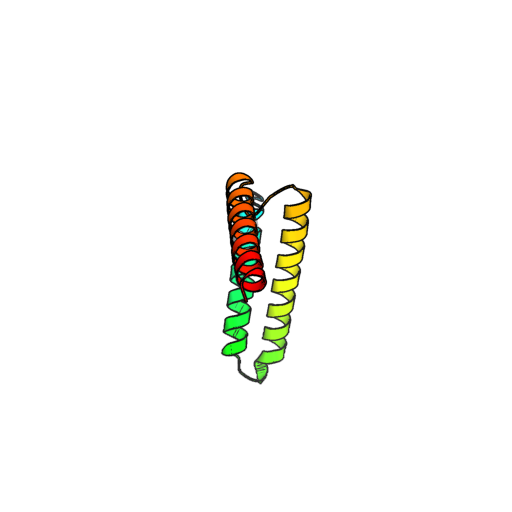1
ATOM 732 O O . ALA A 1 89 ? 20.964 -13.197 -12.746 1.00 77.31 89 ALA A O 1
ATOM 733 N N . ARG A 1 90 ? 21.997 -11.248 -13.159 1.00 77.00 90 ARG A N 1
ATOM 734 C CA . ARG A 1 90 ? 23.332 -11.850 -13.315 1.00 77.00 90 ARG A CA 1
ATOM 735 C C . ARG A 1 90 ? 23.863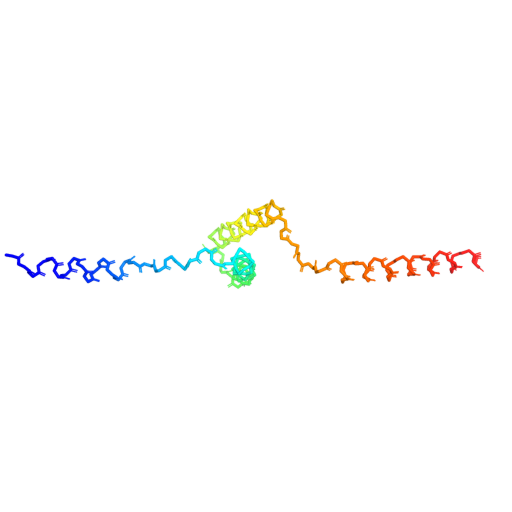 -12.414 -11.998 1.00 77.00 90 ARG A C 1
ATOM 737 O O . ARG A 1 90 ? 24.433 -13.503 -12.009 1.00 77.00 90 ARG A O 1
ATOM 744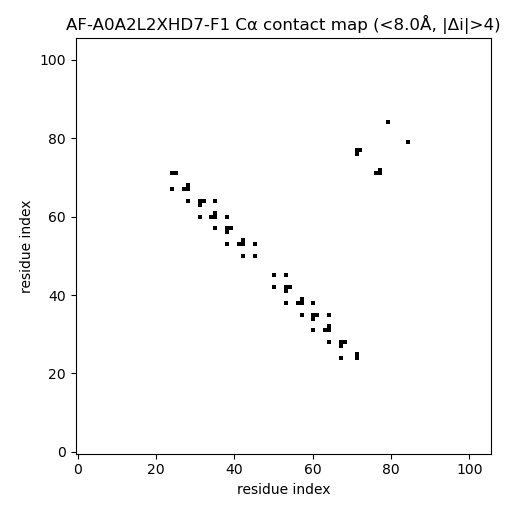 N N . GLN A 1 91 ? 23.670 -11.701 -10.888 1.00 75.81 91 GLN A N 1
ATOM 745 C CA . GLN A 1 91 ? 24.080 -12.169 -9.560 1.00 75.81 91 GLN A CA 1
ATOM 746 C C . GLN A 1 91 ? 23.317 -13.434 -9.163 1.00 75.81 91 GLN A C 1
ATOM 748 O O . GLN A 1 91 ? 23.931 -14.422 -8.766 1.00 75.81 91 GLN A O 1
ATOM 753 N N . GLU A 1 92 ? 22.002 -13.450 -9.378 1.00 74.50 92 GLU A N 1
ATOM 754 C CA . GLU A 1 92 ? 21.160 -14.596 -9.034 1.00 74.50 92 GLU A CA 1
ATOM 755 C C . GLU A 1 92 ? 21.515 -15.854 -9.853 1.00 74.50 92 GLU A C 1
ATOM 757 O O . GLU A 1 92 ? 21.536 -16.970 -9.330 1.00 74.50 92 GLU A O 1
ATOM 762 N N . CYS A 1 93 ? 21.857 -15.690 -11.137 1.00 66.00 93 CYS A N 1
ATOM 763 C CA . CYS A 1 93 ? 22.326 -16.790 -11.982 1.00 66.00 93 CYS A CA 1
ATOM 764 C C . CYS A 1 93 ? 23.701 -17.311 -11.526 1.00 66.00 93 CYS A C 1
ATOM 766 O O . CYS A 1 93 ? 23.905 -18.522 -11.432 1.00 66.00 93 CYS A O 1
ATOM 768 N N . ALA A 1 94 ? 24.627 -16.412 -11.171 1.00 73.00 94 ALA A N 1
ATOM 769 C CA . ALA A 1 94 ? 25.945 -16.784 -10.656 1.00 73.00 94 ALA A CA 1
ATOM 770 C C . ALA A 1 94 ? 25.857 -17.537 -9.317 1.00 73.00 94 ALA A C 1
ATOM 772 O O . ALA A 1 94 ? 26.581 -18.514 -9.109 1.00 73.00 94 ALA A O 1
ATOM 773 N N . GLU A 1 95 ? 24.946 -17.131 -8.433 1.00 76.94 95 GLU A N 1
ATOM 774 C CA . GLU A 1 95 ? 24.726 -17.778 -7.140 1.00 76.94 95 GLU A CA 1
ATOM 775 C C . GLU A 1 95 ? 24.078 -19.161 -7.287 1.00 76.94 95 GLU A C 1
ATOM 777 O O . GLU A 1 95 ? 24.576 -20.135 -6.720 1.00 76.94 95 GLU A O 1
ATOM 782 N N . LYS A 1 96 ? 23.065 -19.309 -8.151 1.00 76.62 96 LYS A N 1
ATOM 783 C CA . LYS A 1 96 ? 22.491 -20.626 -8.492 1.00 76.62 96 LYS A CA 1
ATOM 784 C C . LYS A 1 96 ? 23.531 -21.561 -9.116 1.00 76.62 96 LYS A C 1
ATOM 786 O O . LYS A 1 96 ? 23.581 -22.741 -8.768 1.00 76.62 96 LYS A O 1
ATOM 791 N N . GLN A 1 97 ? 24.402 -21.043 -9.987 1.00 73.44 97 GLN A N 1
ATOM 792 C CA . GLN A 1 97 ? 25.495 -21.814 -10.589 1.00 73.44 97 GLN A CA 1
ATOM 793 C C . GLN A 1 97 ? 26.513 -22.278 -9.535 1.00 73.44 97 GLN A C 1
ATOM 795 O O . GLN A 1 97 ? 27.030 -23.392 -9.622 1.00 73.44 97 GLN A O 1
ATOM 800 N N . ARG A 1 98 ? 26.800 -21.431 -8.538 1.00 76.31 98 ARG A N 1
ATOM 801 C CA . ARG A 1 98 ? 27.686 -21.750 -7.412 1.00 76.31 98 ARG A CA 1
ATOM 802 C C . ARG A 1 98 ? 27.094 -22.861 -6.548 1.00 76.31 98 ARG A C 1
ATOM 804 O O . ARG A 1 98 ? 27.765 -23.862 -6.325 1.00 76.31 98 ARG A O 1
ATOM 811 N N . CYS A 1 99 ? 25.832 -22.722 -6.145 1.00 68.62 99 CYS A N 1
ATOM 812 C CA . CYS A 1 99 ? 25.130 -23.718 -5.337 1.00 68.62 99 CYS A CA 1
ATOM 813 C C . CYS A 1 99 ? 24.996 -25.065 -6.060 1.00 68.62 99 CYS A C 1
ATOM 815 O O . CYS A 1 99 ? 25.222 -26.105 -5.449 1.00 68.62 99 CYS A O 1
ATOM 817 N N . ARG A 1 100 ? 24.713 -25.067 -7.371 1.00 72.44 100 ARG A N 1
ATOM 818 C CA . ARG A 1 100 ? 24.641 -26.302 -8.168 1.00 72.44 100 ARG A CA 1
ATOM 819 C C . ARG A 1 100 ? 25.976 -27.052 -8.202 1.00 72.44 100 ARG A C 1
ATOM 821 O O . ARG A 1 100 ? 26.003 -28.254 -7.971 1.00 72.44 100 ARG A O 1
ATOM 828 N N . LYS A 1 101 ? 27.086 -26.339 -8.419 1.00 71.81 101 LYS A N 1
ATOM 829 C CA . LYS A 1 101 ? 28.432 -26.936 -8.412 1.00 71.81 101 LYS A CA 1
ATOM 830 C C . LYS A 1 101 ? 28.835 -27.476 -7.038 1.00 71.81 101 LYS A C 1
ATOM 832 O O . LYS A 1 101 ? 29.567 -28.450 -6.976 1.00 71.81 101 LYS A O 1
ATOM 837 N N . SER A 1 102 ? 28.364 -26.873 -5.946 1.00 60.94 102 SER A N 1
ATOM 838 C CA . SER A 1 102 ? 28.627 -27.373 -4.589 1.00 60.94 102 SER A CA 1
ATOM 839 C C . SER A 1 102 ? 27.860 -28.655 -4.243 1.00 60.94 102 SER A C 1
ATOM 841 O O . SER A 1 102 ? 28.321 -29.398 -3.386 1.00 60.94 102 SER A O 1
ATOM 843 N N . ILE A 1 103 ? 26.727 -28.928 -4.900 1.00 66.56 103 ILE A N 1
ATOM 844 C CA . ILE A 1 103 ? 25.955 -30.171 -4.721 1.00 66.56 103 ILE A CA 1
ATOM 845 C C . ILE A 1 103 ? 26.554 -31.317 -5.549 1.00 66.56 103 ILE A C 1
ATOM 847 O O . ILE A 1 103 ? 26.526 -32.453 -5.110 1.00 66.56 103 ILE A O 1
ATOM 851 N N . GLU A 1 104 ? 27.128 -31.031 -6.721 1.00 59.25 104 GLU A N 1
ATOM 852 C CA . GLU A 1 104 ? 27.724 -32.050 -7.608 1.00 59.25 104 GLU A CA 1
ATOM 853 C C . GLU A 1 104 ? 29.102 -32.572 -7.129 1.00 59.25 104 GLU A C 1
ATOM 855 O O . GLU A 1 104 ? 29.620 -33.528 -7.698 1.00 59.25 104 GLU A O 1
ATOM 860 N N . ILE A 1 105 ? 29.711 -31.954 -6.108 1.00 59.09 105 ILE A N 1
ATOM 861 C CA . ILE A 1 105 ? 31.045 -32.314 -5.575 1.00 59.09 105 ILE A CA 1
ATOM 862 C C . ILE A 1 105 ? 30.954 -33.193 -4.302 1.00 59.09 105 ILE A C 1
ATOM 864 O O . ILE A 1 105 ? 31.982 -33.655 -3.810 1.00 59.09 105 ILE A O 1
ATOM 868 N N . ASN A 1 106 ? 29.750 -33.455 -3.783 1.00 47.41 106 ASN A N 1
ATOM 869 C CA . ASN A 1 106 ? 29.498 -34.247 -2.568 1.00 47.41 106 ASN A CA 1
ATOM 870 C C . ASN A 1 106 ? 28.637 -35.473 -2.896 1.00 47.41 106 ASN A C 1
ATOM 872 O O . ASN A 1 106 ? 28.888 -36.547 -2.310 1.00 47.41 106 ASN A O 1
#

Solvent-accessible surface area (backbone atoms only — not comparable to full-ato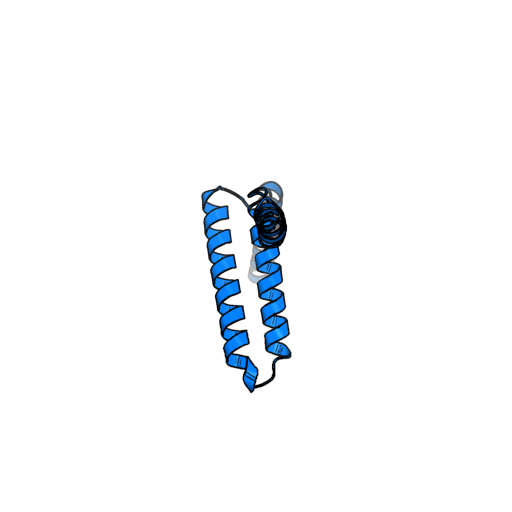m values): 6116 Å² total; per-residue (Å²): 131,76,62,63,59,53,51,52,53,52,51,50,57,71,67,51,70,77,74,71,71,90,80,46,71,65,58,55,39,50,52,30,51,50,51,30,54,48,30,51,55,46,50,78,72,49,53,86,90,46,43,68,60,37,52,50,51,30,54,50,29,47,54,52,32,53,51,43,50,54,50,36,54,75,74,65,58,65,99,60,60,70,70,58,54,51,51,52,54,50,50,54,51,53,50,52,54,50,54,52,56,61,59,76,77,109

Sequence (106 aa):
MKYMEKIFRQVASMIFIPQKPVTDLLYMVEECRHAWQYAKKEFDMCDQEMVDYVVFKLNAAERQYMALLAKARREGLKAWPDEIAAAAARQECAEKQRCRKSIEIN

Secondary structure (DSSP, 8-state):
--HHHHHHHHHHHHH------S--HHHHHHHHHHHHHHHHHHHHT--TTTHHHHHHHHHHHHHHHHHHHHHHHHTT--SS-HHHHHHHHHHHHHHHHHHHHHHTT-

Radius of gyration: 24.32 Å; Cα contacts (8 Å, |Δi|>4): 31; chains: 1; bounding box: 56×78×39 Å

InterPro domains:
  IPR019644 Protein of unknown function DUF2508 [PF10704] (24-78)

Organism: NCBI:txid1898651

Foldseek 3Di:
DVVVVVVVVVVVVVVCPPPPPPPDLVVVLVVLVVQLVVLVVCCVVDDPVCNVVSVVSNVVSVVSNVVSVVVCVVVVNDPDDPVVVVVVVVVVVVVVVVVVVVVVVD

pLDDT: mean 79.77, std 14.99, range [47.41, 96.44]

Mean predicted aligned error: 13.32 Å

Nearest PDB structures (foldseek):
  3i2w-assembly1_A  TM=5.236E-01  e=5.199E-01  Drosophila melanogaster
  7jrq-assembly1_A  TM=4.677E-01  e=5.905E-01  Escherichia coli
  2z0v-assembly1_A  TM=3.118E-01  e=9.221E-01  Homo sapiens
  7xad-assembly1_C  TM=5.376E-01  e=8.032E+00  chemical production metagenome